Protein AF-A0AAN0LUD4-F1 (afdb_monomer)

Solvent-accessible surface area (backbone atoms only — not comparable to full-atom values): 4399 Å² total; per-residue (Å²): 142,74,64,99,81,74,75,69,77,80,78,82,71,79,74,47,73,16,51,72,66,75,61,91,54,75,76,65,62,67,81,86,67,84,83,41,83,42,92,61,71,55,97,78,86,85,87,85,89,86,86,75,87,72,82,80,83,127

Secondary structure (DSSP, 8-state):
---TTT---------EEEES---SSGGGG-SSSPP-EEEEEE----------PPP---

Mean predicted aligned error: 12.29 Å

Structure (mmCIF, N/CA/C/O backbone):
data_AF-A0AAN0LUD4-F1
#
_entry.id   AF-A0AAN0LUD4-F1
#
loop_
_atom_site.group_PDB
_atom_site.id
_atom_site.type_symbol
_atom_site.label_atom_id
_atom_site.label_alt_id
_atom_site.label_comp_id
_atom_site.label_asym_id
_atom_site.label_entity_id
_atom_site.label_seq_id
_atom_site.pdbx_PDB_ins_code
_atom_site.Cartn_x
_atom_site.Cartn_y
_atom_site.Cartn_z
_atom_site.occupancy
_atom_site.B_iso_or_equiv
_atom_site.auth_seq_id
_atom_site.auth_comp_id
_atom_site.auth_asym_id
_atom_site.auth_atom_id
_atom_site.pdbx_PDB_model_num
ATOM 1 N N . MET A 1 1 ? -26.951 3.980 -12.310 1.00 46.31 1 MET A N 1
ATOM 2 C CA . MET A 1 1 ? -26.248 3.864 -13.601 1.00 46.31 1 MET A CA 1
ATOM 3 C C . MET A 1 1 ? -25.989 2.387 -13.849 1.00 46.31 1 MET A C 1
ATOM 5 O O . MET A 1 1 ? -25.063 1.855 -13.268 1.00 46.31 1 MET A O 1
ATOM 9 N N . TYR A 1 2 ? -26.842 1.754 -14.655 1.00 38.72 2 TYR A N 1
ATOM 10 C CA . TYR A 1 2 ? -26.576 0.523 -15.409 1.00 38.72 2 TYR A CA 1
ATOM 11 C C . TYR A 1 2 ? -27.237 0.752 -16.773 1.00 38.72 2 TYR A C 1
ATOM 13 O O . TYR A 1 2 ? -28.360 1.263 -16.821 1.00 38.72 2 TYR A O 1
ATOM 21 N N . SER A 1 3 ? -26.510 0.522 -17.865 1.00 54.28 3 SER A N 1
ATOM 22 C CA . SER A 1 3 ? -26.997 0.748 -19.228 1.00 54.28 3 SER A CA 1
ATOM 23 C C . SER A 1 3 ? -27.838 -0.442 -19.674 1.00 54.28 3 SER A C 1
ATOM 25 O O . SER A 1 3 ? -27.485 -1.593 -19.432 1.00 54.28 3 SER A O 1
ATOM 27 N N . GLN A 1 4 ? -28.948 -0.169 -20.348 1.00 54.25 4 GLN A N 1
ATOM 28 C CA . GLN A 1 4 ? -29.902 -1.177 -20.816 1.00 54.25 4 GLN A CA 1
ATOM 29 C C . GLN A 1 4 ? -29.373 -2.031 -22.001 1.00 54.25 4 GLN A C 1
ATOM 31 O O . GLN A 1 4 ? -30.159 -2.746 -22.606 1.00 54.25 4 GLN A O 1
ATOM 36 N N . ASP A 1 5 ? -28.056 -2.016 -22.288 1.00 61.16 5 ASP A N 1
ATOM 37 C CA . ASP A 1 5 ? -27.447 -2.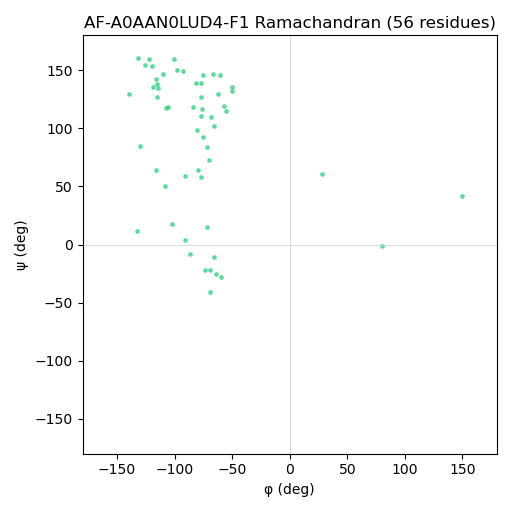549 -23.527 1.00 61.16 5 ASP A CA 1
ATOM 38 C C . ASP A 1 5 ? -26.206 -3.458 -23.345 1.00 61.16 5 ASP A C 1
ATOM 40 O O . ASP A 1 5 ? -25.512 -3.750 -24.317 1.00 61.16 5 ASP A O 1
ATOM 44 N N . GLY A 1 6 ? -25.865 -3.922 -22.137 1.00 53.50 6 GLY A N 1
ATOM 45 C CA . GLY A 1 6 ? -24.672 -4.779 -21.973 1.00 53.50 6 GLY A CA 1
ATOM 46 C C . GLY A 1 6 ? -23.957 -4.679 -20.635 1.00 53.50 6 GLY A C 1
ATOM 47 O O . GLY A 1 6 ? -22.733 -4.634 -20.601 1.00 53.50 6 GLY A O 1
ATOM 48 N N . ASN A 1 7 ? -24.738 -4.621 -19.556 1.00 53.84 7 ASN A N 1
ATOM 49 C CA . ASN A 1 7 ? -24.459 -5.138 -18.212 1.00 53.84 7 ASN A CA 1
ATOM 50 C C . ASN A 1 7 ? -22.980 -5.214 -17.795 1.00 53.84 7 ASN A C 1
ATOM 52 O O . ASN A 1 7 ? -22.478 -6.281 -17.442 1.00 53.84 7 ASN A O 1
ATOM 56 N N . ILE A 1 8 ? -22.295 -4.071 -17.766 1.00 55.81 8 ILE A N 1
ATOM 57 C CA . ILE A 1 8 ? -21.164 -3.907 -16.857 1.00 55.81 8 ILE A CA 1
ATOM 58 C C . ILE A 1 8 ? -21.777 -3.575 -15.507 1.00 55.81 8 ILE A C 1
ATOM 60 O O . ILE A 1 8 ? -22.172 -2.435 -15.248 1.00 55.81 8 ILE A O 1
ATOM 64 N N . ASP A 1 9 ? -21.880 -4.596 -14.666 1.00 53.66 9 ASP A N 1
ATOM 65 C CA . ASP A 1 9 ? -22.126 -4.379 -13.257 1.00 53.66 9 ASP A CA 1
ATOM 66 C C . ASP A 1 9 ? -20.808 -3.894 -12.637 1.00 53.66 9 ASP A C 1
ATOM 68 O O . ASP A 1 9 ? -19.917 -4.693 -12.337 1.00 53.66 9 ASP A O 1
ATOM 72 N N . VAL A 1 10 ? -20.597 -2.573 -12.572 1.00 53.94 10 VAL A N 1
ATOM 73 C CA . VAL A 1 10 ? -19.430 -2.022 -11.874 1.00 53.94 10 VAL A CA 1
ATOM 74 C C . VAL A 1 10 ? -19.665 -2.222 -10.381 1.00 53.94 10 VAL A C 1
ATOM 76 O O . VAL A 1 10 ? -20.107 -1.320 -9.673 1.00 53.94 10 VAL A O 1
ATOM 79 N N . ALA A 1 11 ? -19.336 -3.413 -9.892 1.00 53.78 11 ALA A N 1
ATOM 80 C CA . ALA A 1 11 ? -19.157 -3.667 -8.476 1.00 53.78 11 ALA A CA 1
ATOM 81 C C . ALA A 1 11 ? -17.869 -2.964 -8.019 1.00 53.78 11 ALA A C 1
ATOM 83 O O . ALA A 1 11 ? -16.844 -3.593 -7.763 1.00 53.78 11 ALA A O 1
ATOM 84 N N . LEU A 1 12 ? -17.902 -1.631 -7.915 1.00 52.38 12 LEU A N 1
ATOM 85 C CA . LEU A 1 12 ? -16.885 -0.861 -7.200 1.00 52.38 12 LEU A CA 1
ATOM 86 C C . LEU A 1 12 ? -17.136 -0.988 -5.690 1.00 52.38 12 LEU A C 1
ATOM 88 O O . LEU A 1 12 ? -17.353 -0.007 -4.989 1.00 52.38 12 LEU A O 1
ATOM 92 N N . ALA A 1 13 ? -17.135 -2.223 -5.198 1.00 54.12 13 ALA A N 1
ATOM 93 C CA . ALA A 1 13 ? -17.135 -2.548 -3.781 1.00 54.12 13 ALA A CA 1
ATOM 94 C C . ALA A 1 13 ? -15.755 -3.094 -3.406 1.00 54.12 13 ALA A C 1
ATOM 96 O O . ALA A 1 13 ? -15.625 -4.158 -2.812 1.00 54.12 13 ALA A O 1
ATOM 97 N N . ALA A 1 14 ? -14.697 -2.373 -3.776 1.00 54.78 14 ALA A N 1
ATOM 98 C CA . ALA A 1 14 ? -13.394 -2.596 -3.170 1.00 54.78 14 ALA A CA 1
ATOM 99 C C . ALA A 1 14 ? -13.378 -1.887 -1.807 1.00 54.78 14 ALA A C 1
ATOM 101 O O . ALA A 1 14 ? -12.647 -0.919 -1.602 1.00 54.78 14 ALA A O 1
ATOM 102 N N . SER A 1 15 ? -14.232 -2.341 -0.885 1.00 54.06 15 SER A N 1
ATOM 103 C CA . SER A 1 15 ? -13.945 -2.168 0.535 1.00 54.06 15 SER A CA 1
ATOM 104 C C . SER A 1 15 ? -12.719 -3.029 0.784 1.00 54.06 15 SER A C 1
ATOM 106 O O . SER A 1 15 ? -12.803 -4.257 0.763 1.00 54.06 15 SER A O 1
ATOM 108 N N . ARG A 1 16 ? -11.545 -2.402 0.869 1.00 61.59 16 ARG A N 1
ATOM 109 C CA . ARG A 1 16 ? -10.354 -3.133 1.280 1.00 61.59 16 ARG A CA 1
ATOM 110 C C . ARG A 1 16 ? -10.485 -3.312 2.778 1.00 61.59 16 ARG A C 1
ATOM 112 O O . ARG A 1 16 ? -10.461 -2.314 3.498 1.00 61.59 16 ARG A O 1
ATOM 119 N N . ASP A 1 17 ? -10.589 -4.563 3.218 1.00 69.75 17 ASP A N 1
ATOM 120 C CA . ASP A 1 17 ? -10.372 -4.857 4.626 1.00 69.75 17 ASP A CA 1
ATOM 121 C C . ASP A 1 17 ? -9.062 -4.211 5.058 1.00 69.75 17 ASP A C 1
ATOM 123 O O . ASP A 1 17 ? -8.067 -4.228 4.319 1.00 69.75 17 ASP A O 1
ATOM 127 N N . GLY A 1 18 ? -9.085 -3.574 6.226 1.00 71.69 18 GLY A N 1
ATOM 128 C CA . GLY A 1 18 ? -7.875 -3.043 6.816 1.00 71.69 18 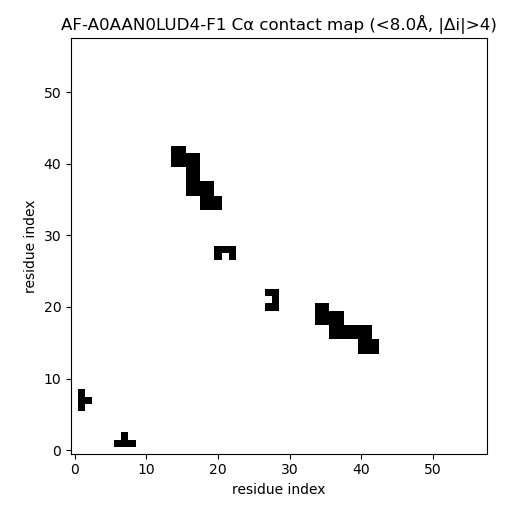GLY A CA 1
ATOM 129 C C . GLY A 1 18 ? -6.817 -4.132 6.833 1.00 71.69 18 GLY A C 1
ATOM 130 O O . GLY A 1 18 ? -7.090 -5.257 7.241 1.00 71.69 18 GLY A O 1
ATOM 131 N N . LEU A 1 19 ? -5.607 -3.818 6.383 1.00 85.00 19 LEU A N 1
ATOM 132 C CA . LEU A 1 19 ? -4.478 -4.737 6.461 1.00 85.00 19 LEU A CA 1
ATOM 133 C C . LEU A 1 19 ? -3.436 -4.123 7.384 1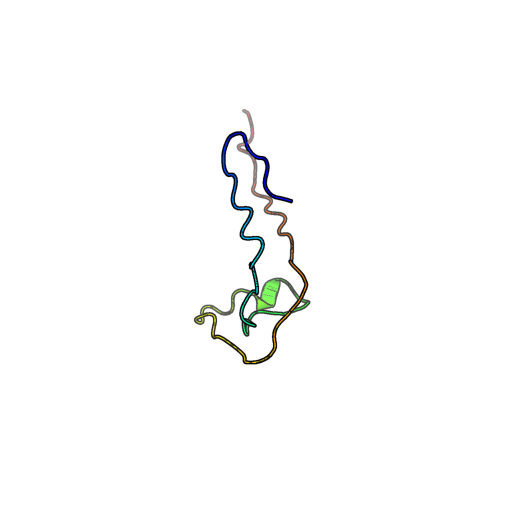.00 85.00 19 LEU A C 1
ATOM 135 O O . LEU A 1 19 ? -3.151 -2.932 7.280 1.00 85.00 19 LEU A O 1
ATOM 139 N N . ASN A 1 20 ? -2.830 -4.933 8.247 1.00 87.75 20 ASN A N 1
ATOM 140 C CA . ASN A 1 20 ? -1.854 -4.460 9.233 1.00 87.75 20 ASN A CA 1
ATOM 141 C C . ASN A 1 20 ? -0.548 -3.913 8.621 1.00 87.75 20 ASN A C 1
ATOM 143 O O . ASN A 1 20 ? 0.255 -3.319 9.336 1.00 87.75 20 ASN A O 1
ATOM 147 N N . LYS A 1 21 ? -0.319 -4.104 7.315 1.00 86.81 21 LYS A N 1
ATOM 148 C CA . LYS A 1 21 ? 0.832 -3.560 6.576 1.00 86.81 21 LYS A CA 1
ATOM 149 C C . LYS A 1 21 ? 0.504 -2.193 5.969 1.00 86.81 21 LYS A C 1
ATOM 151 O O . LYS A 1 21 ? 0.557 -2.015 4.753 1.00 86.81 21 LYS A O 1
ATOM 156 N N . ASP A 1 22 ? 0.148 -1.230 6.815 1.00 85.62 22 ASP A N 1
ATOM 157 C CA . ASP A 1 22 ? -0.172 0.145 6.410 1.00 85.62 22 ASP A CA 1
ATOM 158 C C . ASP A 1 22 ? 0.822 1.161 6.995 1.00 85.62 22 ASP A C 1
ATOM 160 O O . ASP A 1 22 ? 0.484 2.017 7.810 1.00 85.62 22 ASP A O 1
ATOM 164 N N . PHE A 1 23 ? 2.087 1.056 6.585 1.00 86.06 23 PHE A N 1
ATOM 165 C CA . PHE A 1 23 ? 3.163 1.913 7.086 1.00 86.06 23 PHE A CA 1
ATOM 166 C C . PHE A 1 23 ? 3.465 3.075 6.136 1.00 86.06 23 PHE A C 1
ATOM 168 O O . PHE A 1 23 ? 3.340 2.963 4.913 1.00 86.06 23 PHE A O 1
ATOM 175 N N . VAL A 1 24 ? 3.922 4.201 6.687 1.00 86.44 24 VAL A N 1
ATOM 176 C CA . VAL A 1 24 ? 4.439 5.327 5.888 1.00 86.44 24 VAL A CA 1
ATOM 177 C C . VAL A 1 24 ? 5.765 4.949 5.228 1.00 86.44 24 VAL A C 1
ATOM 179 O O . VAL A 1 24 ? 5.981 5.241 4.053 1.00 86.44 24 VAL A O 1
ATOM 182 N N . GLU A 1 25 ? 6.626 4.253 5.967 1.00 86.81 25 GLU A N 1
ATOM 183 C CA . GLU A 1 25 ? 7.962 3.878 5.522 1.00 86.81 25 GLU A CA 1
ATOM 184 C C . GLU A 1 25 ? 7.927 2.591 4.690 1.00 86.81 25 GLU A C 1
ATOM 186 O O . GLU A 1 25 ? 7.587 1.517 5.184 1.00 86.81 25 GLU A O 1
ATOM 191 N N . ALA A 1 26 ? 8.347 2.672 3.425 1.00 82.62 26 ALA A N 1
ATOM 192 C CA . ALA A 1 26 ? 8.282 1.545 2.486 1.00 82.62 26 ALA A CA 1
ATOM 193 C C . ALA A 1 26 ? 9.075 0.305 2.942 1.00 82.62 26 ALA A C 1
ATOM 195 O O . ALA A 1 26 ? 8.726 -0.822 2.595 1.00 82.62 26 ALA A O 1
ATOM 196 N N . LYS A 1 27 ? 10.135 0.494 3.741 1.00 84.12 27 LYS A N 1
ATOM 197 C CA . LYS A 1 27 ? 10.942 -0.608 4.295 1.00 84.12 27 LYS A CA 1
ATOM 198 C C . LYS A 1 27 ? 10.148 -1.513 5.247 1.00 84.12 27 LYS A C 1
ATOM 200 O O . LYS A 1 27 ? 10.517 -2.665 5.422 1.00 84.12 27 LYS A O 1
ATO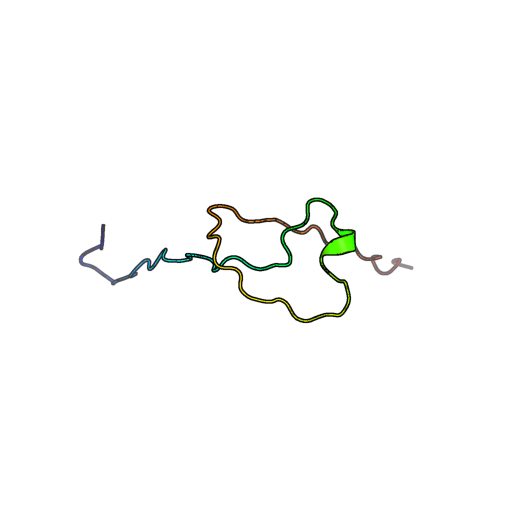M 205 N N . GLU A 1 28 ? 9.087 -0.994 5.862 1.00 86.69 28 GLU A N 1
ATOM 206 C CA . GLU A 1 28 ? 8.288 -1.702 6.872 1.00 86.69 28 GLU A CA 1
ATOM 207 C C . GLU A 1 28 ? 7.191 -2.559 6.230 1.00 86.69 28 GLU A C 1
ATOM 209 O O . GLU A 1 28 ? 6.535 -3.352 6.896 1.00 86.69 28 GLU A O 1
ATOM 214 N N . TRP A 1 29 ? 6.996 -2.436 4.914 1.00 83.31 29 TRP A N 1
ATOM 215 C CA . TRP A 1 29 ? 5.950 -3.161 4.191 1.00 83.31 29 TRP A CA 1
ATOM 216 C C . TRP A 1 29 ? 6.278 -4.646 4.027 1.00 83.31 29 TRP A C 1
ATOM 218 O O . TRP A 1 29 ? 5.377 -5.449 3.799 1.00 83.31 29 TRP A O 1
ATOM 228 N N . ASN A 1 30 ? 7.560 -5.005 4.122 1.00 85.44 30 ASN A N 1
ATOM 229 C CA . ASN A 1 30 ? 8.041 -6.373 3.997 1.00 85.44 30 ASN A CA 1
ATOM 230 C C . ASN A 1 30 ? 8.963 -6.719 5.170 1.00 85.44 30 ASN A C 1
ATOM 232 O O . ASN A 1 30 ? 10.184 -6.608 5.079 1.00 85.44 30 ASN A O 1
ATOM 236 N N . ASP A 1 31 ? 8.351 -7.143 6.267 1.00 88.19 31 ASP A N 1
ATOM 237 C CA . ASP A 1 31 ? 9.017 -7.680 7.456 1.00 88.19 31 ASP A CA 1
ATOM 238 C C . ASP A 1 31 ? 9.183 -9.212 7.407 1.00 88.19 31 ASP A C 1
ATOM 240 O O . ASP A 1 31 ? 9.674 -9.806 8.362 1.00 88.19 31 ASP A O 1
ATOM 244 N N . GLY A 1 32 ? 8.799 -9.856 6.298 1.00 89.56 32 GLY A N 1
ATOM 245 C CA . GLY A 1 32 ? 8.831 -11.312 6.136 1.00 89.56 32 GLY A CA 1
ATOM 246 C C . GLY A 1 32 ? 7.651 -12.056 6.770 1.00 89.56 32 GLY A C 1
ATOM 247 O O . GLY A 1 32 ? 7.560 -13.271 6.610 1.00 89.56 32 GLY A O 1
ATOM 248 N N . GLU A 1 33 ? 6.731 -11.350 7.429 1.00 90.56 33 GLU A N 1
ATOM 249 C CA . GLU A 1 33 ? 5.562 -11.934 8.085 1.00 90.56 33 GLU A CA 1
ATOM 250 C C . GLU A 1 33 ? 4.293 -11.788 7.238 1.00 90.56 33 GLU A C 1
ATOM 252 O O . GLU A 1 33 ? 4.171 -10.919 6.367 1.00 90.56 33 GLU A O 1
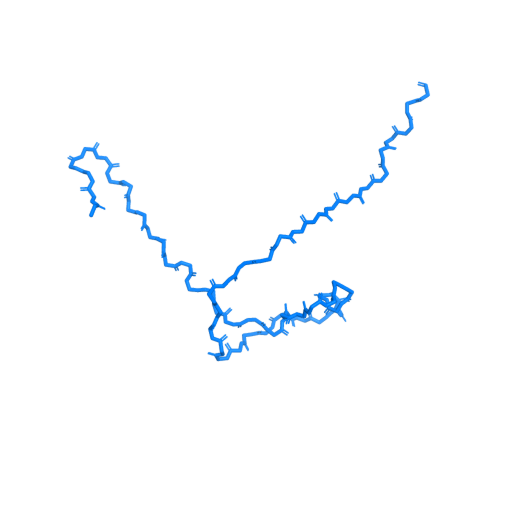ATOM 257 N N . ALA A 1 34 ? 3.296 -12.627 7.525 1.00 89.38 34 ALA A N 1
ATOM 258 C CA . ALA A 1 34 ? 2.011 -12.569 6.840 1.00 89.38 34 ALA A CA 1
ATOM 259 C C . ALA A 1 34 ? 1.304 -11.216 7.050 1.00 89.38 34 ALA A C 1
ATOM 261 O O . ALA A 1 34 ? 1.375 -10.589 8.112 1.00 89.38 34 ALA A O 1
ATOM 262 N N . THR A 1 35 ? 0.576 -10.777 6.022 1.00 88.44 35 THR A N 1
ATOM 263 C CA . 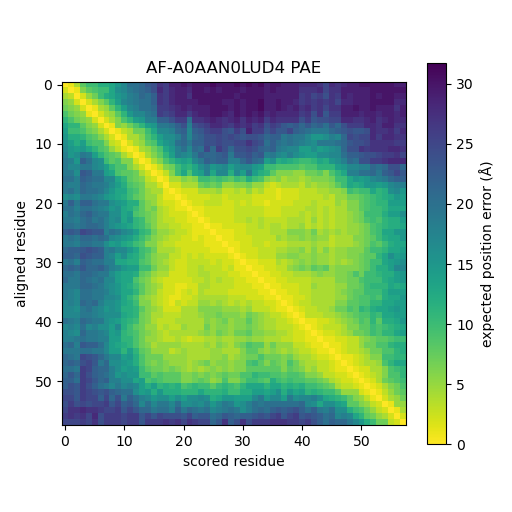THR A 1 35 ? -0.360 -9.655 6.144 1.00 88.44 35 THR A CA 1
ATOM 264 C C . THR A 1 35 ? -1.626 -10.142 6.841 1.00 88.44 35 THR A C 1
ATOM 266 O O . THR A 1 35 ? -2.220 -11.131 6.415 1.00 88.44 35 THR A O 1
ATOM 269 N N . LEU A 1 36 ? -2.023 -9.459 7.911 1.00 90.19 36 LEU A N 1
ATOM 270 C CA . LEU A 1 36 ? -3.179 -9.805 8.732 1.00 90.19 36 LEU A CA 1
ATOM 271 C C . LEU A 1 36 ? -4.301 -8.779 8.541 1.00 90.19 36 LEU A C 1
ATOM 273 O O . LEU A 1 36 ? -4.006 -7.592 8.360 1.00 90.19 36 LEU A O 1
ATOM 277 N N . PRO A 1 37 ? -5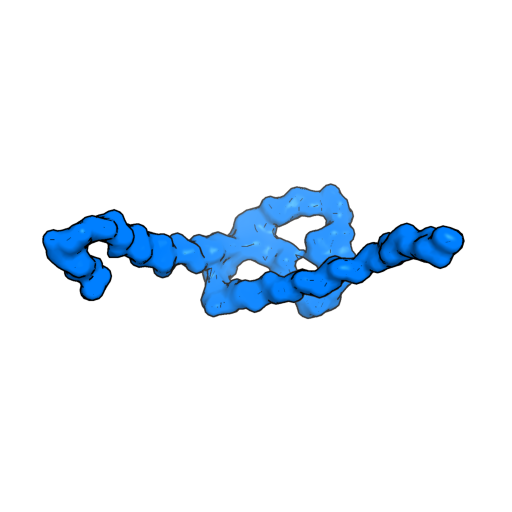.569 -9.214 8.610 1.00 88.31 37 PRO A N 1
ATOM 278 C CA . PRO A 1 37 ? -6.694 -8.295 8.627 1.00 88.31 37 PRO A CA 1
ATOM 279 C C . PRO A 1 37 ? -6.689 -7.466 9.918 1.00 88.31 37 PRO A C 1
ATOM 281 O O . PRO A 1 37 ? -6.305 -7.951 10.985 1.00 88.31 37 PRO A O 1
ATOM 284 N N . VAL A 1 38 ? -7.151 -6.226 9.821 1.00 87.69 38 VAL A N 1
ATOM 285 C CA . VAL A 1 38 ? -7.501 -5.362 10.950 1.00 87.69 38 VAL A CA 1
ATOM 286 C C . VAL A 1 38 ? -8.932 -4.865 10.767 1.00 87.69 38 VAL A C 1
ATOM 288 O O . VAL A 1 38 ? -9.438 -4.789 9.649 1.00 87.69 38 VAL A O 1
ATOM 291 N N . GLU A 1 39 ? -9.597 -4.530 11.870 1.00 87.12 39 GLU A N 1
ATOM 292 C CA . GLU A 1 39 ? -10.998 -4.083 11.844 1.00 87.12 39 GLU A CA 1
ATOM 293 C C . GLU A 1 39 ? -11.169 -2.697 11.200 1.00 87.12 39 GLU A C 1
ATOM 295 O O . GLU A 1 39 ? -12.251 -2.350 10.724 1.00 87.12 39 GLU A O 1
ATOM 300 N N . GLU A 1 40 ? -10.098 -1.902 11.163 1.00 85.12 40 GLU A N 1
ATOM 301 C CA . GLU A 1 40 ? -10.119 -0.537 10.649 1.00 85.12 40 GLU A CA 1
ATOM 302 C C . GLU A 1 40 ? -10.126 -0.500 9.116 1.00 85.12 40 GLU A C 1
ATOM 304 O O . GLU A 1 40 ? -9.146 -0.826 8.453 1.00 85.12 40 GLU A O 1
ATOM 309 N N . GLN A 1 41 ? -11.250 -0.078 8.542 1.00 82.38 41 GLN A N 1
ATOM 310 C CA . GLN A 1 41 ? -11.406 0.080 7.098 1.00 82.38 41 GLN A CA 1
ATOM 311 C C . GLN A 1 41 ? -10.717 1.360 6.611 1.00 82.38 41 GLN A C 1
ATOM 313 O O . GLN A 1 41 ? -10.858 2.424 7.213 1.00 82.38 41 GLN A O 1
ATOM 318 N N . VAL A 1 42 ? -10.037 1.280 5.466 1.00 76.94 42 VAL A N 1
ATOM 319 C CA . VAL A 1 42 ? -9.356 2.426 4.844 1.00 76.94 42 VAL A CA 1
ATOM 320 C C . VAL A 1 42 ? -9.973 2.777 3.492 1.00 76.94 42 VAL A C 1
ATOM 322 O O . VAL A 1 42 ? -10.337 1.906 2.708 1.00 76.94 42 VAL A O 1
ATOM 325 N N . THR A 1 43 ? -10.061 4.072 3.184 1.00 81.94 43 THR A N 1
ATOM 326 C CA . THR A 1 43 ? -10.667 4.590 1.940 1.00 81.94 43 THR A CA 1
ATOM 327 C C . THR A 1 43 ? -9.634 5.016 0.893 1.00 81.94 43 THR A C 1
ATOM 329 O O . THR A 1 43 ? -9.954 5.748 -0.045 1.00 81.94 43 THR A O 1
ATOM 332 N N . PHE A 1 44 ? -8.382 4.569 1.034 1.00 80.62 44 PHE A N 1
ATOM 333 C CA . PHE A 1 44 ? -7.271 4.972 0.173 1.00 80.62 44 PHE A CA 1
ATOM 334 C C . PHE A 1 44 ? -6.432 3.793 -0.340 1.00 80.62 44 PHE A C 1
ATOM 336 O O . PHE A 1 44 ? -6.400 2.695 0.222 1.00 80.62 44 PHE A O 1
ATOM 343 N N . TYR A 1 45 ? -5.691 4.066 -1.415 1.00 76.88 45 TYR A N 1
ATOM 344 C CA . TYR A 1 45 ? -4.758 3.144 -2.061 1.00 76.88 45 TYR A CA 1
ATOM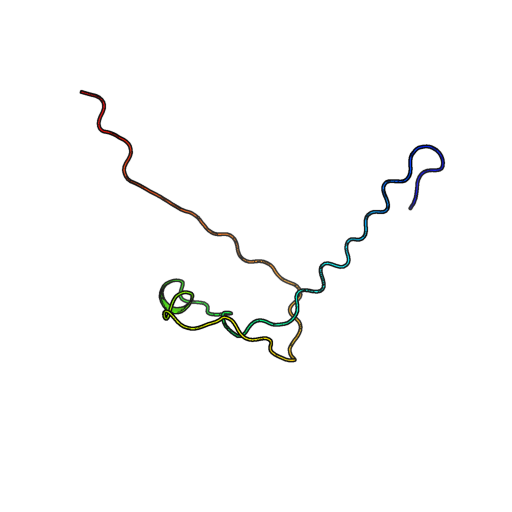 345 C C . TYR A 1 45 ? -3.336 3.716 -2.041 1.00 76.88 45 TYR A C 1
ATOM 347 O O . TYR A 1 45 ? -3.154 4.933 -2.004 1.00 76.88 45 TYR A O 1
ATOM 355 N N . ARG A 1 46 ? -2.326 2.838 -2.078 1.00 76.31 46 ARG A N 1
ATOM 356 C CA . ARG A 1 46 ? -0.906 3.210 -2.170 1.00 76.31 46 ARG A CA 1
ATOM 357 C C . ARG A 1 46 ? -0.332 2.730 -3.502 1.00 76.31 46 ARG A C 1
ATOM 359 O O . ARG A 1 46 ? -0.559 1.588 -3.895 1.00 76.31 46 ARG A O 1
ATOM 366 N N . SER A 1 47 ? 0.418 3.595 -4.178 1.00 77.75 47 SER A N 1
ATOM 367 C CA . SER A 1 47 ? 1.146 3.259 -5.407 1.00 77.75 47 SER A CA 1
ATOM 368 C C . SER A 1 47 ? 2.574 2.816 -5.088 1.00 77.75 47 SER A C 1
ATOM 370 O O . SER A 1 47 ? 3.179 3.303 -4.134 1.00 77.75 47 SER A O 1
ATOM 372 N N . LEU A 1 48 ? 3.130 1.933 -5.918 1.00 74.81 48 LEU A N 1
ATOM 373 C CA . LEU A 1 48 ? 4.513 1.460 -5.835 1.00 74.81 48 LEU A CA 1
ATOM 374 C C . LEU A 1 48 ? 5.268 1.824 -7.113 1.00 74.81 48 LEU A C 1
ATOM 376 O O . LEU A 1 48 ? 4.765 1.614 -8.215 1.00 74.81 48 LEU A O 1
ATOM 380 N N . ILE A 1 49 ? 6.494 2.326 -6.963 1.00 76.69 49 ILE A N 1
ATOM 381 C CA . ILE A 1 49 ? 7.438 2.499 -8.072 1.00 76.69 49 ILE A CA 1
ATOM 382 C C . ILE A 1 49 ? 8.527 1.443 -7.908 1.00 76.69 49 ILE A C 1
ATOM 384 O O . ILE A 1 49 ? 9.258 1.455 -6.919 1.00 76.69 49 ILE A O 1
ATOM 388 N N . TYR A 1 50 ? 8.640 0.535 -8.877 1.00 72.69 50 TYR A N 1
ATOM 389 C CA . TYR A 1 50 ? 9.688 -0.482 -8.904 1.00 72.69 50 TYR A CA 1
ATOM 390 C C . TYR A 1 50 ? 10.736 -0.113 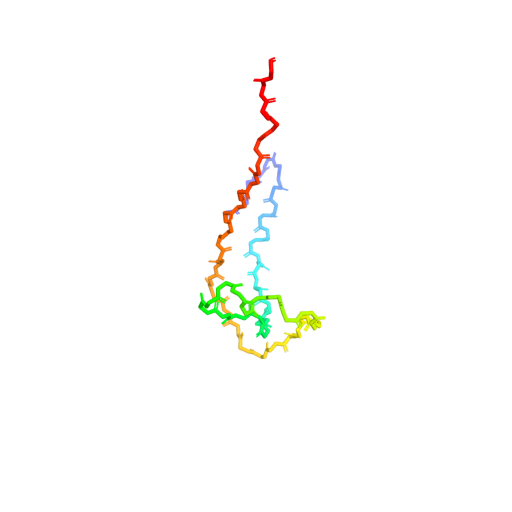-9.955 1.00 72.69 50 TYR A C 1
ATOM 392 O O . TYR A 1 50 ? 10.428 -0.019 -11.143 1.00 72.69 50 TYR A O 1
ATOM 400 N N . ALA A 1 51 ? 11.975 0.097 -9.515 1.00 81.06 51 ALA A N 1
ATOM 401 C CA . ALA A 1 51 ? 13.111 0.356 -10.389 1.00 81.06 51 ALA A CA 1
ATOM 402 C C . ALA A 1 51 ? 14.119 -0.791 -10.266 1.00 81.06 51 ALA A C 1
ATOM 404 O O . ALA A 1 51 ? 14.553 -1.137 -9.171 1.00 81.06 51 ALA A O 1
ATOM 405 N N . GLY A 1 52 ? 14.495 -1.371 -11.403 1.00 81.38 52 GLY A N 1
ATOM 406 C CA . GLY A 1 52 ? 15.546 -2.378 -11.511 1.00 81.38 52 GLY A CA 1
ATOM 407 C C . GLY A 1 52 ? 16.625 -1.917 -12.481 1.00 81.38 52 GLY A C 1
ATOM 408 O O . GLY A 1 52 ? 16.393 -1.042 -13.319 1.00 81.38 52 GLY A O 1
ATOM 409 N N . THR A 1 53 ? 17.817 -2.501 -12.384 1.00 82.81 53 THR A N 1
ATOM 410 C CA . THR A 1 53 ? 18.875 -2.228 -13.358 1.00 82.81 53 THR A CA 1
ATOM 411 C C . THR A 1 53 ? 18.417 -2.684 -14.742 1.00 82.81 53 THR A C 1
ATOM 413 O O . THR A 1 53 ? 17.951 -3.808 -14.933 1.00 82.81 53 THR A O 1
ATOM 416 N N . SER A 1 54 ? 18.535 -1.807 -15.739 1.00 79.81 54 SER A N 1
ATOM 417 C CA . SER A 1 54 ? 18.374 -2.237 -17.125 1.00 79.81 54 SER A CA 1
ATOM 418 C C . SER A 1 54 ? 19.632 -2.991 -17.554 1.00 79.81 54 SER A C 1
ATOM 420 O O . SER A 1 54 ? 20.743 -2.685 -17.108 1.00 79.81 54 SER A O 1
ATOM 422 N N . ARG A 1 55 ? 19.480 -4.005 -18.415 1.00 79.19 55 ARG A N 1
ATOM 423 C CA . ARG A 1 55 ? 20.641 -4.664 -19.020 1.00 79.19 55 ARG A CA 1
ATOM 424 C C . ARG A 1 55 ? 21.458 -3.593 -19.739 1.00 79.19 55 ARG A C 1
ATOM 426 O O . ARG A 1 55 ? 20.950 -2.963 -20.666 1.00 79.19 55 ARG A O 1
ATOM 433 N N . LYS A 1 56 ? 22.717 -3.408 -19.329 1.00 70.44 56 LYS A N 1
ATOM 434 C CA . LYS A 1 56 ? 23.666 -2.553 -20.046 1.00 70.44 56 LYS A CA 1
ATOM 435 C C . LYS A 1 56 ? 23.717 -3.055 -21.491 1.00 70.44 56 LYS A C 1
ATOM 437 O O . LYS A 1 56 ? 24.096 -4.201 -21.722 1.00 70.44 56 LYS A O 1
ATOM 442 N N . ARG A 1 57 ? 23.267 -2.239 -22.448 1.00 61.94 57 ARG A N 1
ATOM 443 C CA . ARG A 1 57 ? 23.489 -2.530 -23.867 1.00 61.94 57 ARG A CA 1
ATOM 444 C C . ARG A 1 57 ? 24.987 -2.365 -24.121 1.00 61.94 57 ARG A C 1
ATOM 446 O O . ARG A 1 57 ? 25.501 -1.257 -23.989 1.00 61.94 57 ARG A O 1
ATOM 453 N N . THR A 1 58 ? 25.668 -3.484 -24.350 1.00 60.06 58 THR A N 1
ATOM 454 C CA . THR A 1 58 ? 26.997 -3.528 -24.971 1.00 60.06 58 THR A CA 1
ATOM 455 C C . THR A 1 58 ? 26.846 -3.355 -26.470 1.00 60.06 58 THR A C 1
ATOM 457 O O . THR A 1 58 ? 25.826 -3.848 -27.005 1.00 60.06 58 THR A O 1
#

pLDDT: mean 73.84, std 14.2, range [38.72, 90.56]

Sequence (58 aa):
MYSQDGNIDVALAASRDGLNKDFVEAKEWNDGEATLPVEEQVTFYRSLIYAGTSRKRT

Radius of gyration: 18.68 Å; Cα contacts (8 Å, |Δi|>4): 37; chains: 1; bounding box: 57×18×37 Å

Foldseek 3Di:
DADPPDDPPPPPPPQPFAWPQPDPDPVSNPPPDDIDGDNDTDPDDDDDDDDDDDPPDD